Protein AF-A0A0F8YVW0-F1 (afdb_monomer_lite)

Foldseek 3Di:
DDDDDDDDDDPPPPPPPVPVPQAQADLPPDSPVRPPQDCAAQQQGLRVLSVQLNVVVVDPPADLVRSLVSSLVVQLVSLVRHPHSVVSNVSSVVVSVVSVD

Secondary structure (DSSP, 8-state):
------------------------SS-SS-HHHHTTS-SEEBTEE-HHHHHHHHHHTT-TTS-HHHHHHHHHHHHHHHHTTSSSHHHHHHHHHHHHHHHT-

Structure (mmCIF, N/CA/C/O backbone):
data_AF-A0A0F8YVW0-F1
#
_entry.id   AF-A0A0F8YVW0-F1
#
loop_
_atom_site.group_PDB
_atom_site.id
_atom_site.type_symbol
_atom_site.label_atom_id
_atom_site.label_alt_id
_atom_site.label_comp_id
_atom_site.label_asym_id
_atom_site.label_entity_id
_atom_site.label_seq_id
_atom_site.pdbx_PDB_ins_code
_atom_site.Cartn_x
_atom_site.Cartn_y
_atom_site.Cartn_z
_atom_site.occupancy
_atom_site.B_iso_or_equiv
_atom_site.auth_seq_id
_atom_site.auth_comp_id
_atom_site.auth_asym_id
_atom_site.auth_atom_id
_atom_site.pdbx_PDB_model_num
ATOM 1 N N . MET A 1 1 ? 55.288 19.442 33.539 1.00 36.56 1 MET A N 1
ATOM 2 C CA . MET A 1 1 ? 54.375 19.546 32.379 1.00 36.56 1 MET A CA 1
ATOM 3 C C . MET A 1 1 ? 53.060 18.882 32.773 1.00 36.56 1 MET A C 1
ATOM 5 O O . MET A 1 1 ? 53.077 17.702 33.085 1.00 36.56 1 MET A O 1
ATOM 9 N N . LYS A 1 2 ? 51.967 19.647 32.907 1.00 37.81 2 LYS A N 1
ATOM 10 C CA . LYS A 1 2 ? 50.643 19.143 33.322 1.00 37.81 2 LYS A CA 1
ATOM 11 C C . LYS A 1 2 ? 49.854 18.784 32.062 1.00 37.81 2 LYS A C 1
ATOM 13 O O . LYS A 1 2 ? 49.555 19.674 31.274 1.00 37.81 2 LYS A O 1
ATOM 18 N N . ILE A 1 3 ? 49.580 17.499 31.852 1.00 52.00 3 ILE A N 1
ATOM 19 C CA . ILE A 1 3 ? 48.809 17.005 30.705 1.00 52.00 3 ILE A CA 1
ATOM 20 C C . ILE A 1 3 ? 47.326 17.130 31.065 1.00 52.00 3 ILE A C 1
ATOM 22 O O . ILE A 1 3 ? 46.850 16.471 31.987 1.00 52.00 3 ILE A O 1
ATOM 26 N N . LEU A 1 4 ? 46.625 18.034 30.379 1.00 50.47 4 LEU A N 1
ATOM 27 C CA . LEU A 1 4 ? 45.187 18.246 30.515 1.00 50.47 4 LEU A CA 1
ATOM 28 C C . LEU A 1 4 ? 44.464 17.176 29.683 1.00 50.47 4 LEU A C 1
ATOM 30 O O . LEU A 1 4 ? 44.589 17.150 28.460 1.00 50.47 4 LEU A O 1
ATOM 34 N N . LEU A 1 5 ? 43.741 16.277 30.345 1.00 48.94 5 LEU A N 1
ATOM 35 C CA . LEU A 1 5 ? 42.998 15.193 29.706 1.00 48.94 5 LEU A CA 1
ATOM 36 C C . LEU A 1 5 ? 41.566 15.683 29.450 1.00 48.94 5 LEU A C 1
ATOM 38 O O . LEU A 1 5 ? 40.750 15.757 30.365 1.00 48.94 5 LEU A O 1
ATOM 42 N N . VAL A 1 6 ? 41.286 16.102 28.214 1.00 55.53 6 VAL A N 1
ATOM 43 C CA . VAL A 1 6 ? 39.954 16.549 27.782 1.00 55.53 6 VAL A CA 1
ATOM 44 C C . VAL A 1 6 ? 39.131 15.317 27.403 1.00 55.53 6 VAL A C 1
ATOM 46 O O . VAL A 1 6 ? 39.343 14.715 26.352 1.00 55.53 6 VAL A O 1
ATOM 49 N N . LEU A 1 7 ? 38.197 14.930 28.273 1.00 56.06 7 LEU A N 1
ATOM 50 C CA . LEU A 1 7 ? 37.175 13.924 27.985 1.00 56.06 7 LEU A CA 1
ATOM 51 C C . LEU A 1 7 ? 36.106 14.539 27.068 1.00 56.06 7 LEU A C 1
ATOM 53 O O . LEU A 1 7 ? 35.203 15.239 27.520 1.00 56.06 7 LEU A O 1
ATOM 57 N N . MET A 1 8 ? 36.223 14.281 25.765 1.00 55.47 8 MET A N 1
ATOM 58 C CA . MET A 1 8 ? 35.141 14.478 24.798 1.00 55.47 8 MET A CA 1
ATOM 59 C C . MET A 1 8 ? 34.016 13.482 25.106 1.00 55.47 8 MET A C 1
ATOM 61 O O . MET A 1 8 ? 34.115 12.297 24.792 1.00 55.47 8 MET A O 1
ATOM 65 N N . ILE A 1 9 ? 32.947 13.962 25.737 1.00 60.53 9 ILE A N 1
ATOM 66 C CA . ILE A 1 9 ? 31.705 13.210 25.918 1.00 60.53 9 ILE A CA 1
ATOM 67 C C . ILE A 1 9 ? 30.973 13.231 24.570 1.00 60.53 9 ILE A C 1
ATOM 69 O O . ILE A 1 9 ? 30.319 14.216 24.231 1.00 60.53 9 ILE A O 1
ATOM 73 N N . LEU A 1 10 ? 31.112 12.168 23.773 1.00 57.03 10 LEU A N 1
ATOM 74 C CA . LEU A 1 10 ? 30.254 11.961 22.605 1.00 57.03 10 LEU A CA 1
ATOM 75 C C . LEU A 1 10 ? 28.845 11.572 23.090 1.00 57.03 10 LEU A C 1
ATOM 77 O O . LEU A 1 10 ? 28.727 10.597 23.837 1.00 57.03 10 LEU A O 1
ATOM 81 N N . PRO A 1 11 ? 27.771 12.267 22.668 1.00 55.50 11 PRO A N 1
ATOM 82 C CA . PRO A 1 11 ? 26.419 11.800 22.925 1.00 55.50 11 PRO A CA 1
ATOM 83 C C . PRO A 1 11 ? 26.188 10.507 22.141 1.00 55.50 11 PRO A C 1
ATOM 85 O O . PRO A 1 11 ? 26.274 10.467 20.912 1.00 55.50 11 PRO A O 1
ATOM 88 N N . LEU A 1 12 ? 25.911 9.436 22.879 1.00 58.03 12 LEU A N 1
ATOM 89 C CA . LEU A 1 12 ? 25.522 8.143 22.343 1.00 58.03 12 LEU A CA 1
ATOM 90 C C . LEU A 1 12 ? 24.122 8.287 21.728 1.00 58.03 12 LEU A C 1
ATOM 92 O O . LEU A 1 12 ? 23.113 8.205 22.423 1.00 58.03 12 LEU A O 1
ATOM 96 N N . VAL A 1 13 ? 24.054 8.559 20.424 1.00 60.53 13 VAL A N 1
ATOM 97 C CA . VAL A 1 13 ? 22.798 8.520 19.670 1.00 60.53 13 VAL A CA 1
ATOM 98 C C . VAL A 1 13 ? 22.409 7.051 19.511 1.00 60.53 13 VAL A C 1
ATOM 100 O O . VAL A 1 13 ? 22.832 6.375 18.575 1.00 60.53 13 VAL A O 1
ATOM 103 N N . THR A 1 14 ? 21.621 6.532 20.449 1.00 51.62 14 THR A N 1
ATOM 104 C CA . THR A 1 14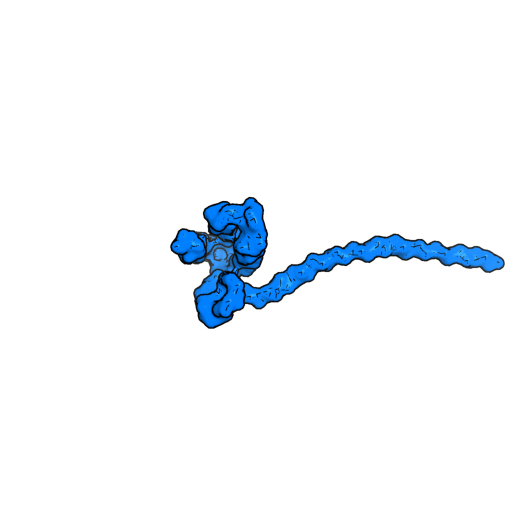 ? 20.933 5.248 20.294 1.00 51.62 14 THR A CA 1
ATOM 105 C C . THR A 1 14 ? 19.855 5.407 19.230 1.00 51.62 14 THR A C 1
ATOM 107 O O . THR A 1 14 ? 18.734 5.821 19.513 1.00 51.62 14 THR A O 1
ATOM 110 N N . THR A 1 15 ? 20.198 5.095 17.982 1.00 54.62 15 THR A N 1
ATOM 111 C CA . THR A 1 15 ? 19.199 4.760 16.969 1.00 54.62 15 THR A CA 1
ATOM 112 C C . THR A 1 15 ? 18.742 3.335 17.257 1.00 54.62 15 THR A C 1
ATOM 114 O O . THR A 1 15 ? 19.341 2.367 16.799 1.00 54.62 15 THR A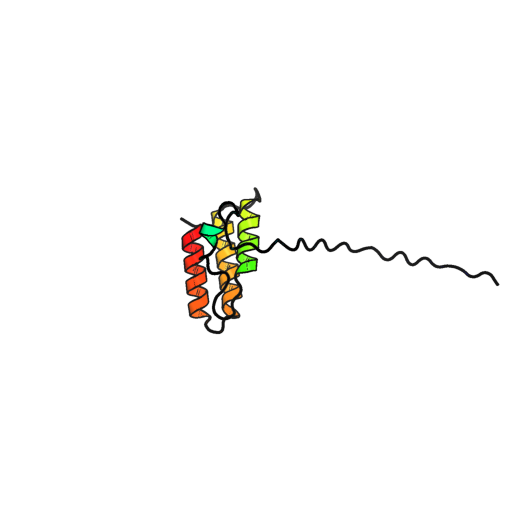 O 1
ATOM 117 N N . SER A 1 16 ? 17.690 3.180 18.059 1.00 51.84 16 SER A N 1
ATOM 118 C CA . SER A 1 16 ? 16.910 1.943 18.078 1.00 51.84 16 SER A CA 1
ATOM 119 C C . SER A 1 16 ? 16.164 1.847 16.748 1.00 51.84 16 SER A C 1
ATOM 121 O O . SER A 1 16 ? 14.976 2.135 16.640 1.00 51.84 16 SER A O 1
ATOM 123 N N . ALA A 1 17 ? 16.896 1.475 15.697 1.00 46.50 17 ALA A N 1
ATOM 124 C CA . ALA A 1 17 ? 16.298 0.789 14.573 1.00 46.50 17 ALA A CA 1
ATOM 125 C C . ALA A 1 17 ? 15.829 -0.556 15.129 1.00 46.50 17 ALA A C 1
ATOM 127 O O . ALA A 1 17 ? 16.595 -1.518 15.159 1.00 46.50 17 ALA A O 1
ATOM 128 N N . ASP A 1 18 ? 14.594 -0.597 15.633 1.00 46.69 18 ASP A N 1
ATOM 129 C CA . ASP A 1 18 ? 13.854 -1.846 15.722 1.00 46.69 18 ASP A CA 1
ATOM 130 C C . ASP A 1 18 ? 13.889 -2.420 14.308 1.00 46.69 18 ASP A C 1
ATOM 132 O O . ASP A 1 18 ? 13.184 -1.971 13.400 1.00 46.69 18 ASP A O 1
ATOM 136 N N . ALA A 1 19 ? 14.811 -3.352 14.083 1.00 49.00 19 ALA A N 1
ATOM 137 C CA . ALA A 1 19 ? 14.808 -4.187 12.909 1.00 49.00 19 ALA A CA 1
ATOM 138 C C . ALA A 1 19 ? 13.544 -5.024 13.053 1.00 49.00 19 ALA A C 1
ATOM 140 O O . ALA A 1 19 ? 13.591 -6.100 13.640 1.00 49.00 19 ALA A O 1
ATOM 141 N N . SER A 1 20 ? 12.407 -4.468 12.618 1.00 54.28 20 SER A N 1
ATOM 142 C CA . SER A 1 20 ? 11.120 -5.148 12.608 1.00 54.28 20 SER A CA 1
ATOM 143 C C . SER A 1 20 ? 11.375 -6.509 11.992 1.00 54.28 20 SER A C 1
ATOM 145 O O . SER A 1 20 ? 11.670 -6.595 10.797 1.00 54.28 20 SER A O 1
ATOM 147 N N . GLU A 1 21 ? 11.354 -7.544 12.831 1.00 56.19 21 GLU A N 1
ATOM 148 C CA . GLU A 1 21 ? 11.660 -8.907 12.437 1.00 56.19 21 GLU A CA 1
ATOM 149 C C . GLU A 1 21 ? 10.824 -9.213 11.198 1.00 56.19 21 GLU A C 1
ATOM 151 O O . GLU A 1 21 ? 9.595 -9.069 11.205 1.00 56.19 21 GLU A O 1
ATOM 156 N N . TRP A 1 22 ? 11.499 -9.488 10.080 1.00 54.41 22 TRP A N 1
ATOM 157 C CA . TR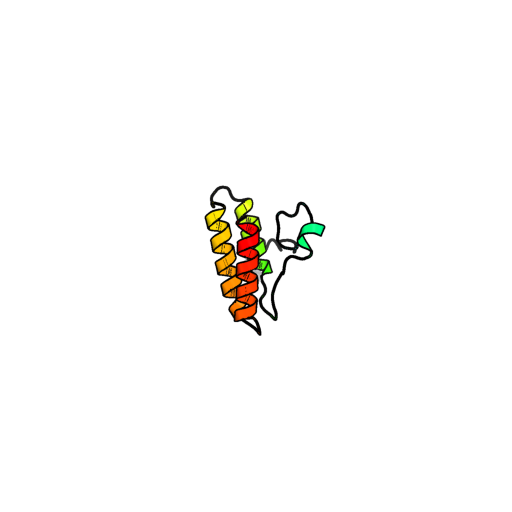P A 1 22 ? 10.804 -9.619 8.811 1.00 54.41 22 TRP A CA 1
ATOM 158 C C . TRP A 1 22 ? 9.846 -10.805 8.900 1.00 54.41 22 TRP A C 1
ATOM 160 O O . TRP A 1 22 ? 10.268 -11.950 9.063 1.00 54.41 22 TRP A O 1
ATOM 170 N N . ARG A 1 23 ? 8.551 -10.527 8.748 1.00 64.00 23 ARG A N 1
ATOM 171 C CA . ARG A 1 23 ? 7.495 -11.531 8.648 1.00 64.00 23 ARG A CA 1
ATOM 172 C C . ARG A 1 23 ? 6.684 -11.299 7.373 1.00 64.00 23 ARG A C 1
ATOM 174 O O . ARG A 1 23 ? 6.555 -10.152 6.940 1.00 64.00 23 ARG A O 1
ATOM 181 N N . PRO A 1 24 ? 6.133 -12.354 6.751 1.00 65.94 24 PRO A N 1
ATOM 182 C CA . PRO A 1 24 ? 5.181 -12.179 5.663 1.00 65.94 24 PRO A CA 1
ATOM 183 C C . PRO A 1 24 ? 3.998 -11.327 6.146 1.00 65.94 24 PRO A C 1
ATOM 185 O O . PRO A 1 24 ? 3.499 -11.582 7.242 1.00 65.94 24 PRO A O 1
ATOM 188 N N . CYS A 1 25 ? 3.583 -10.339 5.342 1.00 69.50 25 CYS A N 1
ATOM 189 C CA . CYS A 1 25 ? 2.459 -9.433 5.642 1.00 69.50 25 CYS A CA 1
ATOM 190 C C . CYS A 1 25 ? 1.279 -10.144 6.333 1.00 69.50 25 CYS A C 1
ATOM 192 O O . CYS A 1 25 ? 0.859 -11.199 5.860 1.00 69.50 25 CYS A O 1
ATOM 194 N N . GLY A 1 26 ? 0.709 -9.545 7.383 1.00 63.94 26 GLY A N 1
ATOM 195 C CA . GLY A 1 26 ? -0.452 -10.057 8.113 1.00 63.94 26 GLY A CA 1
ATOM 196 C C . GLY A 1 26 ? -0.211 -10.120 9.624 1.00 63.94 26 GLY A C 1
ATOM 197 O O . GLY A 1 26 ? 0.924 -10.061 10.090 1.00 63.94 26 GLY A O 1
ATOM 198 N N . SER A 1 27 ? -1.280 -10.313 10.407 1.00 58.78 27 SER A N 1
ATOM 199 C CA . SER A 1 27 ? -1.326 -10.168 11.881 1.00 58.78 27 SER A CA 1
ATOM 200 C C . SER A 1 27 ? -0.361 -11.051 12.697 1.00 58.78 27 SER A C 1
ATOM 202 O O . SER A 1 27 ? -0.343 -10.979 13.923 1.00 58.78 27 SER A O 1
ATOM 204 N N . GLY A 1 28 ? 0.468 -11.871 12.052 1.00 56.47 28 GLY A N 1
ATOM 205 C CA . GLY A 1 28 ? 1.457 -12.734 12.694 1.00 56.47 28 GLY A CA 1
ATOM 206 C C . GLY A 1 28 ? 0.883 -13.979 13.368 1.00 56.47 28 GLY A C 1
ATOM 207 O O . GLY A 1 28 ? 1.670 -14.818 13.792 1.00 56.47 28 GLY A O 1
ATOM 208 N N . SER A 1 29 ? -0.444 -14.141 13.434 1.00 56.09 29 SER A N 1
ATOM 209 C CA . SER A 1 29 ? -1.072 -15.309 14.066 1.00 56.09 29 SER A CA 1
ATOM 210 C C . SER A 1 29 ? -0.903 -16.597 13.254 1.00 56.09 29 SER A C 1
ATOM 212 O O . SER A 1 29 ? -0.807 -17.661 13.851 1.00 56.09 29 SER A O 1
ATOM 214 N N . ASP A 1 30 ? -0.790 -16.510 11.919 1.00 60.41 30 ASP A N 1
ATOM 215 C CA . ASP A 1 30 ? -0.703 -17.681 11.035 1.00 60.41 30 ASP A CA 1
ATOM 216 C C . ASP A 1 30 ? 0.318 -17.516 9.894 1.00 60.41 30 ASP A C 1
ATOM 218 O O . ASP A 1 30 ? -0.009 -17.155 8.761 1.00 60.41 30 ASP A O 1
ATOM 222 N N . TYR A 1 31 ? 1.578 -17.884 10.150 1.00 56.44 31 TYR A N 1
ATOM 223 C CA . TYR A 1 31 ? 2.655 -17.869 9.142 1.00 56.44 31 TYR A CA 1
ATOM 224 C C . TYR A 1 31 ? 2.291 -18.622 7.844 1.00 56.44 31 TYR A C 1
ATOM 226 O O . TYR A 1 31 ? 2.634 -18.191 6.740 1.00 56.44 31 TYR A O 1
ATOM 234 N N . ARG A 1 32 ? 1.560 -19.744 7.950 1.00 61.12 32 ARG A N 1
ATOM 235 C CA . ARG A 1 32 ? 1.130 -20.539 6.783 1.00 61.12 32 ARG A CA 1
ATOM 236 C C . ARG A 1 32 ? 0.112 -19.807 5.911 1.00 61.12 32 ARG A C 1
ATOM 238 O O . ARG A 1 32 ? 0.178 -19.951 4.692 1.00 61.12 32 ARG A O 1
ATOM 245 N N . ALA A 1 33 ? -0.786 -19.025 6.511 1.00 63.12 33 ALA A N 1
ATOM 246 C CA . ALA A 1 33 ? -1.779 -18.247 5.775 1.00 63.12 33 ALA A CA 1
ATOM 247 C C . ALA A 1 33 ? -1.118 -17.119 4.966 1.00 63.12 33 ALA A C 1
ATOM 249 O O . ALA A 1 33 ? -1.573 -16.780 3.875 1.00 63.12 33 ALA A O 1
ATOM 250 N N . HIS A 1 34 ? 0.005 -16.588 5.457 1.00 70.00 34 HIS A N 1
ATOM 251 C CA . HIS A 1 34 ? 0.667 -15.426 4.866 1.00 70.00 34 HIS A CA 1
ATOM 252 C C . HIS A 1 34 ? 1.761 -15.767 3.840 1.00 70.00 34 HIS A C 1
ATOM 254 O O . HIS A 1 34 ? 2.231 -14.887 3.120 1.00 70.00 34 HIS A O 1
ATOM 260 N N . ARG A 1 35 ? 2.135 -17.050 3.698 1.00 67.12 35 ARG A N 1
ATOM 261 C CA . ARG A 1 35 ? 3.182 -17.519 2.764 1.00 67.12 35 ARG A CA 1
ATOM 262 C C . ARG A 1 35 ? 2.937 -17.124 1.304 1.00 67.12 35 ARG A C 1
ATOM 264 O O . ARG A 1 35 ? 3.889 -16.965 0.544 1.00 67.12 35 ARG A O 1
ATOM 271 N N . PHE A 1 36 ? 1.674 -16.997 0.906 1.00 75.56 36 PHE A N 1
ATOM 272 C CA . PHE A 1 36 ? 1.287 -16.682 -0.471 1.00 75.56 36 PHE A CA 1
ATOM 273 C C . PHE A 1 36 ? 0.991 -15.199 -0.697 1.00 75.56 36 PHE A C 1
ATOM 275 O O . PHE A 1 36 ? 0.644 -14.816 -1.814 1.00 75.56 36 PHE A O 1
ATOM 282 N N . ILE A 1 37 ? 1.133 -14.359 0.332 1.00 80.19 37 ILE A N 1
ATOM 283 C CA . ILE A 1 37 ? 0.915 -12.923 0.191 1.00 80.19 37 ILE A CA 1
ATOM 284 C C . ILE A 1 37 ? 2.115 -12.324 -0.549 1.00 80.19 37 ILE A C 1
ATOM 286 O O . ILE A 1 37 ? 3.251 -12.459 -0.076 1.00 80.19 37 ILE A O 1
ATOM 290 N N . PRO A 1 38 ? 1.902 -11.661 -1.700 1.00 84.31 38 PRO A N 1
ATOM 291 C CA . PRO A 1 38 ? 2.988 -11.047 -2.448 1.00 84.31 38 PRO A CA 1
ATOM 292 C C . PRO A 1 38 ? 3.720 -10.004 -1.598 1.00 84.31 38 PRO A C 1
ATOM 294 O O . PRO A 1 38 ? 3.147 -8.997 -1.208 1.00 84.31 38 PRO A O 1
ATOM 297 N N . GLN A 1 39 ? 5.010 -10.220 -1.350 1.00 86.81 39 GLN A N 1
ATOM 298 C CA . GLN A 1 39 ? 5.867 -9.269 -0.622 1.00 86.81 39 GLN A CA 1
ATOM 299 C C . GLN A 1 39 ? 6.482 -8.207 -1.553 1.00 86.81 39 GLN A C 1
ATOM 301 O O . GLN A 1 39 ? 7.256 -7.355 -1.130 1.00 86.81 39 GLN A O 1
ATOM 306 N N . GLY A 1 40 ? 6.174 -8.284 -2.847 1.00 90.38 40 GLY A N 1
ATOM 307 C CA . GLY A 1 40 ? 6.725 -7.437 -3.893 1.00 90.38 40 GLY A CA 1
ATOM 308 C C . GLY A 1 40 ? 6.351 -7.948 -5.283 1.00 90.38 40 GLY A C 1
ATOM 309 O O . GLY A 1 40 ? 5.792 -9.039 -5.438 1.00 90.38 40 GLY A O 1
ATOM 310 N N . TRP A 1 41 ? 6.676 -7.175 -6.322 1.00 92.50 41 TRP A N 1
ATOM 311 C CA . TRP A 1 41 ? 6.442 -7.580 -7.711 1.00 92.50 41 TRP A CA 1
ATOM 312 C C . TRP A 1 41 ? 7.486 -7.018 -8.679 1.00 92.50 41 TRP A C 1
ATOM 314 O O . TRP A 1 41 ? 7.543 -5.815 -8.950 1.00 92.50 41 TRP A O 1
ATOM 324 N N . LYS A 1 42 ? 8.295 -7.913 -9.269 1.00 93.31 42 LYS A N 1
ATOM 325 C CA . LYS A 1 42 ? 9.277 -7.602 -10.332 1.00 93.31 42 LYS A CA 1
ATOM 326 C C . LYS A 1 42 ? 10.205 -6.413 -10.007 1.00 93.31 42 LYS A C 1
ATOM 328 O O . LYS A 1 42 ? 10.582 -5.670 -10.910 1.00 93.31 42 LYS A O 1
ATOM 333 N N . GLY A 1 43 ? 10.590 -6.254 -8.742 1.00 91.94 43 GLY A N 1
ATOM 334 C CA . GLY A 1 43 ? 11.478 -5.184 -8.267 1.00 91.94 43 GLY A CA 1
ATOM 335 C C . GLY A 1 43 ? 10.810 -4.179 -7.331 1.00 91.94 43 GLY A C 1
ATOM 336 O O . GLY A 1 43 ? 11.516 -3.547 -6.562 1.00 91.94 43 GLY A O 1
ATOM 337 N N . ALA A 1 44 ? 9.476 -4.082 -7.331 1.00 95.44 44 ALA A N 1
ATOM 338 C CA . ALA A 1 44 ? 8.776 -3.382 -6.256 1.00 95.44 44 ALA A CA 1
ATOM 339 C C . ALA A 1 44 ? 8.864 -4.191 -4.959 1.00 95.44 44 ALA A C 1
ATOM 341 O O . ALA A 1 44 ? 8.687 -5.413 -4.999 1.00 95.44 44 ALA A O 1
ATOM 342 N N . ASP A 1 45 ? 9.090 -3.501 -3.845 1.00 94.12 45 ASP A N 1
ATOM 343 C CA . ASP A 1 45 ? 9.161 -4.064 -2.499 1.00 94.12 45 ASP A CA 1
ATOM 344 C C . ASP A 1 45 ? 7.974 -3.560 -1.674 1.00 94.12 45 ASP A C 1
ATOM 346 O O . ASP A 1 45 ? 7.831 -2.362 -1.464 1.00 94.12 45 ASP A O 1
ATOM 350 N N . PHE A 1 46 ? 7.095 -4.462 -1.238 1.00 93.00 46 PHE A N 1
ATOM 351 C CA . PHE A 1 46 ? 5.898 -4.111 -0.466 1.00 93.00 46 PHE A CA 1
ATOM 352 C C . PHE A 1 46 ? 6.056 -4.381 1.033 1.00 93.00 46 PHE A C 1
ATOM 354 O O . PHE A 1 46 ? 5.127 -4.138 1.799 1.00 93.00 46 PHE A O 1
ATOM 361 N N . ARG A 1 47 ? 7.223 -4.866 1.473 1.00 89.94 47 ARG A N 1
ATOM 362 C CA . ARG A 1 47 ? 7.444 -5.288 2.862 1.00 89.94 47 ARG A CA 1
ATOM 363 C C . ARG A 1 47 ? 7.315 -4.135 3.853 1.00 89.94 47 ARG A C 1
ATOM 365 O O . ARG A 1 47 ? 6.715 -4.326 4.904 1.00 89.94 47 ARG A O 1
ATOM 372 N N . SER A 1 48 ? 7.832 -2.952 3.517 1.00 89.31 48 SER A N 1
ATOM 373 C CA . SER A 1 48 ? 7.712 -1.764 4.375 1.00 89.31 48 SER A CA 1
ATOM 374 C C . SER A 1 48 ? 6.258 -1.323 4.539 1.00 89.31 48 SER A C 1
ATOM 376 O O . SER A 1 48 ? 5.820 -1.110 5.663 1.00 89.31 48 SER A O 1
ATOM 378 N N . ALA A 1 49 ? 5.493 -1.288 3.442 1.00 92.06 49 ALA A N 1
ATOM 379 C CA . ALA A 1 49 ? 4.065 -0.971 3.467 1.00 92.06 49 ALA A CA 1
ATOM 380 C C . ALA A 1 49 ? 3.283 -1.951 4.359 1.00 92.06 49 ALA A C 1
ATOM 382 O O . ALA A 1 49 ? 2.418 -1.548 5.128 1.00 92.06 49 ALA A O 1
ATOM 383 N N . CYS A 1 50 ? 3.610 -3.244 4.292 1.00 89.00 50 CYS A N 1
ATOM 384 C CA . CYS A 1 50 ? 2.997 -4.240 5.166 1.00 89.00 50 CYS A CA 1
ATOM 385 C C . CYS A 1 50 ? 3.381 -4.076 6.640 1.00 89.00 50 CYS A C 1
ATOM 387 O O . CYS A 1 50 ? 2.529 -4.247 7.505 1.00 89.00 50 CYS A O 1
ATOM 389 N N . ALA A 1 51 ? 4.644 -3.762 6.936 1.00 86.38 51 ALA A N 1
ATOM 390 C CA . ALA A 1 51 ? 5.095 -3.553 8.309 1.00 86.38 51 ALA A CA 1
ATOM 391 C C . ALA A 1 51 ? 4.395 -2.347 8.957 1.00 86.38 51 ALA A C 1
ATOM 393 O O . ALA A 1 51 ? 3.974 -2.438 10.111 1.00 86.38 51 ALA A O 1
ATOM 394 N N . GLU A 1 52 ? 4.218 -1.255 8.205 1.00 88.69 52 GLU A N 1
ATOM 395 C CA . GLU A 1 52 ? 3.495 -0.076 8.689 1.00 88.69 52 GLU A CA 1
ATOM 396 C C . GLU A 1 52 ? 1.991 -0.357 8.838 1.00 88.69 52 GLU A C 1
ATOM 398 O O . GLU A 1 52 ? 1.397 -0.024 9.861 1.00 88.69 52 GLU A O 1
ATOM 403 N N . HIS A 1 53 ? 1.377 -1.082 7.895 1.00 89.56 53 HIS A N 1
ATOM 404 C CA . HIS A 1 53 ? -0.028 -1.502 8.003 1.00 89.56 53 HIS A CA 1
ATOM 405 C C . HIS A 1 53 ? -0.287 -2.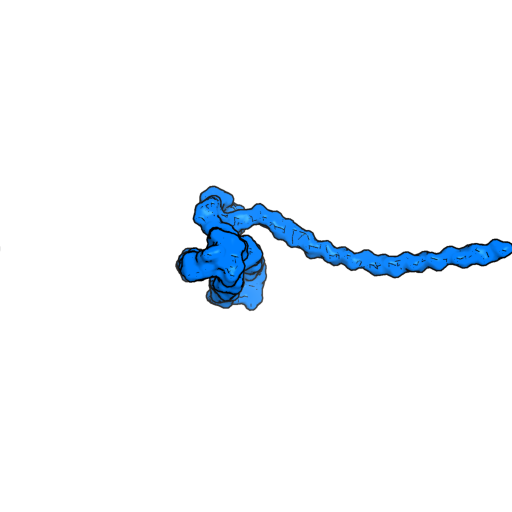368 9.249 1.00 89.56 53 HIS A C 1
ATOM 407 O O . HIS A 1 53 ? -1.218 -2.112 10.015 1.00 89.56 53 HIS A O 1
ATOM 413 N N . ASP A 1 54 ? 0.594 -3.334 9.518 1.00 85.56 54 ASP A N 1
ATOM 414 C CA . ASP A 1 54 ? 0.558 -4.165 10.727 1.00 85.56 54 ASP A CA 1
ATOM 415 C C . ASP A 1 54 ? 0.784 -3.352 12.017 1.00 85.56 54 ASP A C 1
ATOM 417 O O . ASP A 1 54 ? 0.330 -3.736 13.102 1.00 85.56 54 ASP A O 1
ATOM 421 N N . LYS A 1 55 ? 1.550 -2.259 11.941 1.00 85.56 55 LYS A N 1
ATOM 422 C CA . LYS A 1 55 ? 1.762 -1.334 13.058 1.00 85.56 55 LYS A CA 1
ATOM 423 C C . LYS A 1 55 ? 0.495 -0.529 13.337 1.00 85.56 55 LYS A C 1
ATOM 425 O O . LYS A 1 55 ? 0.070 -0.507 14.488 1.00 85.56 55 LYS A O 1
ATOM 430 N N . HIS A 1 56 ? -0.176 -0.004 12.314 1.00 85.44 56 HIS A N 1
ATOM 431 C CA . HIS A 1 56 ? -1.432 0.728 12.494 1.00 85.44 56 HIS A CA 1
ATOM 432 C C . HIS A 1 56 ? -2.549 -0.114 13.112 1.00 85.44 56 HIS A C 1
ATOM 434 O O . HIS A 1 56 ? -3.301 0.404 13.928 1.00 85.44 56 HIS A O 1
ATOM 440 N N . TYR A 1 57 ? -2.627 -1.421 12.835 1.00 75.69 57 TYR A N 1
ATOM 441 C CA . TYR A 1 57 ? -3.588 -2.285 13.541 1.00 75.69 57 TYR A CA 1
ATOM 442 C C . TYR A 1 57 ? -3.331 -2.416 15.049 1.00 75.69 57 TYR A C 1
ATOM 444 O O . TYR A 1 57 ? -4.228 -2.827 15.785 1.00 75.69 57 TYR A O 1
ATOM 452 N N . ARG A 1 58 ? -2.126 -2.085 15.521 1.00 79.69 58 ARG A N 1
ATOM 453 C CA . ARG A 1 58 ? -1.769 -2.086 16.947 1.00 79.69 58 ARG A CA 1
ATOM 454 C C . ARG A 1 58 ? -1.945 -0.712 17.600 1.00 79.69 58 ARG A C 1
ATOM 456 O O . ARG A 1 58 ? -2.012 -0.635 18.824 1.00 79.69 58 ARG A O 1
ATOM 463 N N . GLU A 1 59 ? -2.028 0.358 16.814 1.00 80.94 59 GLU A N 1
ATOM 464 C CA . GLU A 1 59 ? -2.176 1.733 17.292 1.00 80.94 59 GLU A CA 1
ATOM 465 C C . GLU A 1 59 ? -3.663 2.104 17.430 1.00 80.94 59 GLU A C 1
ATOM 467 O O . GLU A 1 59 ? -4.465 1.870 16.534 1.00 80.94 59 GLU A O 1
ATOM 472 N N . GLN A 1 60 ? -4.060 2.730 18.544 1.00 73.38 60 GLN A N 1
ATOM 473 C CA . GLN A 1 60 ? -5.471 3.081 18.794 1.00 73.38 60 GLN A CA 1
ATOM 474 C C . GLN A 1 60 ? -5.955 4.344 18.053 1.00 73.38 60 GLN A C 1
ATOM 476 O O . GLN A 1 60 ? -7.136 4.678 18.120 1.00 73.38 60 GLN A O 1
ATOM 481 N N . ASN A 1 61 ? -5.065 5.045 17.343 1.00 86.00 61 ASN A N 1
ATOM 482 C CA . ASN A 1 61 ? -5.338 6.379 16.794 1.00 86.00 61 ASN A CA 1
ATOM 483 C C . ASN A 1 61 ? -5.642 6.395 15.288 1.00 86.00 61 ASN A C 1
ATOM 485 O O . ASN A 1 61 ? -5.938 7.459 14.747 1.00 86.00 61 ASN A O 1
ATOM 489 N N . VAL A 1 62 ? -5.571 5.249 14.606 1.00 86.94 62 VAL A N 1
ATOM 490 C CA . VAL A 1 62 ? -5.809 5.153 13.160 1.00 86.94 62 VAL A CA 1
ATOM 491 C C . VAL A 1 62 ? -6.991 4.229 12.911 1.00 86.94 62 VAL A C 1
ATOM 493 O O . VAL A 1 62 ? -7.044 3.098 13.392 1.00 86.94 62 VAL A O 1
ATOM 496 N N . THR A 1 63 ? -7.978 4.706 12.153 1.00 90.50 63 THR A N 1
ATOM 497 C CA . THR A 1 63 ? -9.103 3.848 11.767 1.00 90.50 63 THR A CA 1
ATOM 498 C C . THR A 1 63 ? -8.636 2.791 10.768 1.00 90.50 63 THR A C 1
ATOM 500 O O . THR A 1 63 ? -7.794 3.066 9.914 1.00 90.50 63 THR A O 1
ATOM 503 N N . LYS A 1 64 ? -9.243 1.598 10.788 1.00 89.75 64 LYS A N 1
ATOM 504 C CA . LYS A 1 64 ? -8.956 0.544 9.796 1.00 89.75 64 LYS A CA 1
ATOM 505 C C . LYS A 1 64 ? -9.021 1.062 8.354 1.00 89.75 64 LYS A C 1
ATOM 507 O O . LYS A 1 64 ? -8.160 0.744 7.545 1.00 89.75 64 LYS A O 1
ATOM 512 N N . ALA A 1 65 ? -10.032 1.872 8.035 1.00 91.69 65 ALA A N 1
ATOM 513 C CA . ALA A 1 65 ? -10.208 2.419 6.693 1.00 91.69 65 ALA A CA 1
ATOM 514 C C . ALA A 1 65 ? -9.054 3.346 6.278 1.00 91.69 65 ALA A C 1
ATOM 516 O O . ALA A 1 65 ? -8.636 3.313 5.120 1.00 91.69 65 ALA A O 1
ATOM 517 N N . GLN A 1 66 ? -8.539 4.145 7.217 1.00 93.38 66 GLN A N 1
ATOM 518 C CA . GLN A 1 66 ? -7.382 5.004 6.992 1.00 93.38 66 GLN A CA 1
ATOM 519 C C . GLN A 1 66 ? -6.108 4.174 6.794 1.00 93.38 66 GLN A C 1
ATOM 521 O O . GLN A 1 66 ? -5.439 4.349 5.779 1.00 93.38 66 GLN A O 1
ATOM 526 N N . ALA A 1 67 ? -5.843 3.207 7.678 1.00 92.06 67 ALA A N 1
ATOM 527 C CA . ALA A 1 67 ? -4.688 2.316 7.565 1.00 92.06 67 ALA A CA 1
ATOM 528 C C . ALA A 1 67 ? -4.688 1.537 6.236 1.00 92.06 67 ALA A C 1
ATOM 530 O O . ALA A 1 67 ? -3.671 1.462 5.550 1.00 92.06 67 ALA A O 1
ATOM 531 N N . ASP A 1 68 ? -5.841 0.998 5.822 1.00 93.00 68 ASP A N 1
ATOM 532 C CA . ASP A 1 68 ? -5.973 0.284 4.547 1.00 93.00 68 ASP A CA 1
ATOM 533 C C . ASP A 1 68 ? -5.706 1.219 3.344 1.00 93.00 68 ASP A C 1
ATOM 535 O O . ASP A 1 68 ? -5.193 0.780 2.311 1.00 93.00 68 ASP A O 1
ATOM 539 N N . HIS A 1 69 ? -6.059 2.506 3.445 1.00 95.56 69 HIS A N 1
ATOM 540 C CA . HIS A 1 69 ? -5.812 3.491 2.391 1.00 95.56 69 HIS A CA 1
ATOM 541 C C . HIS A 1 69 ? -4.329 3.878 2.293 1.00 95.56 69 HIS A C 1
ATOM 543 O O . HIS A 1 69 ? -3.778 3.876 1.190 1.00 95.56 69 HIS A O 1
ATOM 549 N N . GLU A 1 70 ? -3.683 4.162 3.424 1.00 95.31 70 GLU A N 1
ATOM 550 C CA . GLU A 1 70 ? -2.243 4.448 3.513 1.00 95.31 70 GLU A CA 1
ATOM 551 C C . GLU A 1 70 ? -1.424 3.257 2.986 1.00 95.31 70 GLU A C 1
ATOM 553 O O . GLU A 1 70 ? -0.575 3.420 2.108 1.00 95.31 70 GLU A O 1
ATOM 558 N N . PHE A 1 71 ? -1.807 2.031 3.359 1.00 94.25 71 PHE A N 1
ATOM 559 C CA . PHE A 1 71 ? -1.226 0.795 2.831 1.00 94.25 71 PHE A CA 1
ATOM 560 C C . PHE A 1 71 ? -1.255 0.717 1.295 1.00 94.25 71 PHE A C 1
ATOM 562 O O . PHE A 1 71 ? -0.262 0.354 0.653 1.00 94.25 71 PHE A O 1
ATOM 569 N N . LEU A 1 72 ? -2.382 1.079 0.668 1.00 96.75 72 LEU A N 1
ATOM 570 C CA . LEU A 1 72 ? -2.470 1.128 -0.791 1.00 96.75 72 LEU A CA 1
ATOM 571 C C . LEU A 1 72 ? -1.531 2.191 -1.377 1.00 96.75 72 LEU A C 1
ATOM 573 O O . LEU A 1 72 ? -0.875 1.923 -2.385 1.00 96.75 72 LEU A O 1
ATOM 577 N N . GLN A 1 73 ? -1.482 3.386 -0.787 1.00 98.12 73 GLN A N 1
ATOM 578 C CA . 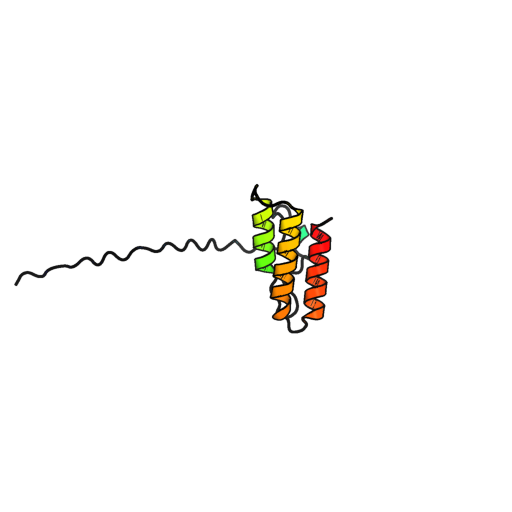GLN A 1 73 ? -0.646 4.485 -1.277 1.00 98.12 73 GLN A CA 1
ATOM 579 C C . GLN A 1 73 ? 0.843 4.129 -1.245 1.00 98.12 73 GLN A C 1
ATOM 581 O O . GLN A 1 73 ? 1.553 4.374 -2.229 1.00 98.12 73 GLN A O 1
ATOM 586 N N . ASP A 1 74 ? 1.295 3.469 -0.185 1.00 96.94 74 ASP A N 1
ATOM 587 C CA . ASP A 1 74 ? 2.680 3.032 -0.054 1.00 96.94 74 ASP A CA 1
ATOM 588 C C . ASP A 1 74 ? 3.040 1.979 -1.101 1.00 96.94 74 ASP A C 1
ATOM 590 O O . ASP A 1 74 ? 4.027 2.129 -1.827 1.00 96.94 74 ASP A O 1
ATOM 594 N N . MET A 1 75 ? 2.202 0.955 -1.289 1.00 96.88 75 MET A N 1
ATOM 595 C CA . MET A 1 75 ? 2.438 -0.050 -2.330 1.00 96.88 75 MET A CA 1
ATOM 596 C C . MET A 1 75 ? 2.410 0.546 -3.747 1.00 96.88 75 MET A C 1
ATOM 598 O O . MET A 1 75 ? 3.180 0.126 -4.618 1.00 96.88 75 MET A O 1
ATOM 602 N N . LEU A 1 76 ? 1.546 1.533 -4.013 1.00 97.94 76 LEU A N 1
ATOM 603 C CA . LEU A 1 76 ? 1.534 2.250 -5.293 1.00 97.94 76 LEU A CA 1
ATOM 604 C C . LEU A 1 76 ? 2.819 3.064 -5.495 1.00 97.94 76 LEU A C 1
ATOM 606 O O . LEU A 1 76 ? 3.352 3.096 -6.605 1.00 97.94 76 LEU A O 1
ATOM 610 N N . THR A 1 77 ? 3.359 3.663 -4.434 1.00 97.94 77 THR A N 1
ATOM 611 C CA . THR A 1 77 ? 4.659 4.344 -4.478 1.00 97.94 77 THR A CA 1
ATOM 612 C C . THR A 1 77 ? 5.778 3.357 -4.795 1.00 97.94 77 THR A C 1
ATOM 614 O O . THR A 1 77 ? 6.553 3.591 -5.723 1.00 97.94 77 THR A O 1
ATOM 617 N N . GLN A 1 78 ? 5.799 2.206 -4.123 1.00 97.00 78 GLN A N 1
ATOM 618 C CA . GLN A 1 78 ? 6.792 1.154 -4.354 1.00 97.00 78 GLN A CA 1
ATOM 619 C C . GLN A 1 78 ? 6.685 0.525 -5.749 1.00 97.00 78 GLN A C 1
ATOM 621 O O . GLN A 1 78 ? 7.684 0.121 -6.347 1.00 97.00 78 GLN A O 1
ATOM 626 N N . SER A 1 79 ? 5.482 0.503 -6.328 1.00 97.50 79 SER A N 1
ATOM 627 C CA . SER A 1 79 ? 5.241 -0.010 -7.682 1.00 97.50 79 SER A CA 1
ATOM 628 C C . SER A 1 79 ? 6.027 0.743 -8.763 1.00 97.50 79 SER A C 1
ATOM 630 O O . SER A 1 79 ? 6.339 0.148 -9.799 1.00 97.50 79 SER A O 1
ATOM 632 N N . LYS A 1 80 ? 6.417 2.004 -8.516 1.00 97.06 80 LYS A N 1
ATOM 633 C CA . LYS A 1 80 ? 7.249 2.813 -9.427 1.00 97.06 80 LYS A CA 1
ATOM 634 C C . LYS A 1 80 ? 8.647 2.223 -9.640 1.00 97.06 80 LYS A C 1
ATOM 636 O O . LYS A 1 80 ? 9.216 2.405 -10.710 1.00 97.06 80 LYS A O 1
ATOM 641 N N . TYR A 1 81 ? 9.167 1.476 -8.665 1.00 96.50 81 TYR A N 1
ATOM 642 C CA . TYR A 1 81 ? 10.476 0.816 -8.742 1.00 96.50 81 TYR A CA 1
ATOM 643 C C . TYR A 1 81 ? 10.415 -0.576 -9.398 1.00 96.50 81 TYR A C 1
ATOM 645 O O . TYR A 1 81 ? 11.431 -1.253 -9.560 1.00 96.50 81 TYR A O 1
ATOM 653 N N . SER A 1 82 ? 9.227 -1.032 -9.806 1.00 97.50 82 SER A N 1
ATOM 654 C CA . SER A 1 82 ? 9.073 -2.292 -10.529 1.00 97.50 82 SER A CA 1
ATOM 655 C C . SER A 1 82 ? 9.564 -2.182 -11.970 1.00 97.50 82 SER A C 1
ATOM 657 O O . SER A 1 82 ? 9.285 -1.214 -12.671 1.00 97.50 82 SER A O 1
ATOM 659 N N . ARG A 1 83 ? 10.129 -3.273 -12.496 1.00 97.75 83 ARG A N 1
ATOM 660 C CA . ARG A 1 83 ? 10.328 -3.450 -13.946 1.00 97.75 83 ARG A CA 1
ATOM 661 C C . ARG A 1 83 ? 9.004 -3.533 -14.719 1.00 97.75 83 ARG A C 1
ATOM 663 O O . ARG A 1 83 ? 9.003 -3.481 -15.945 1.00 97.75 83 ARG A O 1
ATOM 670 N N . ARG A 1 84 ? 7.873 -3.728 -14.026 1.00 97.62 84 ARG A N 1
ATOM 671 C CA . ARG A 1 84 ? 6.519 -3.762 -14.604 1.00 97.62 84 ARG A CA 1
ATOM 672 C C . ARG A 1 84 ? 5.520 -2.982 -13.727 1.00 97.62 84 ARG A C 1
ATOM 674 O O . ARG A 1 84 ? 4.660 -3.617 -13.108 1.00 97.62 84 ARG A O 1
ATOM 681 N N . PRO A 1 85 ? 5.567 -1.634 -13.711 1.00 97.56 85 PRO A N 1
ATOM 682 C CA . PRO A 1 85 ? 4.793 -0.806 -12.775 1.00 97.56 85 PRO A CA 1
ATOM 683 C C . PRO A 1 85 ? 3.289 -1.088 -12.796 1.00 97.56 85 PRO A C 1
ATOM 685 O O . PRO A 1 85 ? 2.707 -1.420 -11.771 1.00 97.56 85 PRO A O 1
ATOM 688 N N . ARG A 1 86 ? 2.671 -1.134 -13.983 1.00 98.00 86 ARG A N 1
ATOM 689 C CA . ARG A 1 86 ? 1.232 -1.431 -14.124 1.00 98.00 86 ARG A CA 1
ATOM 690 C C . ARG A 1 86 ? 0.816 -2.795 -13.562 1.00 98.00 86 ARG A C 1
ATOM 692 O O . ARG A 1 86 ? -0.340 -2.969 -13.190 1.00 98.00 86 ARG A O 1
ATOM 699 N N . GLN A 1 87 ? 1.704 -3.794 -13.562 1.00 97.56 87 GLN A N 1
ATOM 700 C CA . GLN A 1 87 ? 1.406 -5.098 -12.953 1.00 97.56 87 GLN A CA 1
ATOM 701 C C . GLN A 1 87 ? 1.575 -5.033 -11.433 1.00 97.56 87 GLN A C 1
ATOM 703 O O . GLN A 1 87 ? 0.722 -5.553 -10.722 1.00 97.56 87 GLN A O 1
ATOM 708 N N . ALA A 1 88 ? 2.615 -4.349 -10.948 1.00 97.06 88 ALA A N 1
ATOM 709 C CA . ALA A 1 88 ? 2.821 -4.111 -9.522 1.00 97.06 88 ALA A CA 1
ATOM 710 C C . ALA A 1 88 ? 1.642 -3.339 -8.900 1.00 97.06 88 ALA A C 1
ATOM 712 O O . ALA A 1 88 ? 1.108 -3.766 -7.883 1.00 97.06 88 ALA A O 1
ATOM 713 N N . GLU A 1 89 ? 1.123 -2.314 -9.580 1.00 98.06 89 GLU A N 1
ATOM 714 C CA . GLU A 1 89 ? -0.072 -1.580 -9.143 1.00 98.06 89 GLU A CA 1
ATOM 715 C C . GLU A 1 89 ? -1.321 -2.471 -9.061 1.00 98.06 89 GLU A C 1
ATOM 717 O O . GLU A 1 89 ? -2.149 -2.307 -8.165 1.00 98.06 89 GLU A O 1
ATOM 722 N N . ARG A 1 90 ? -1.488 -3.433 -9.982 1.00 97.69 90 ARG A N 1
ATOM 723 C CA . ARG A 1 90 ? -2.597 -4.400 -9.897 1.00 97.69 90 ARG A CA 1
ATOM 724 C C . ARG A 1 90 ? -2.455 -5.300 -8.676 1.00 97.69 90 ARG A C 1
ATOM 726 O O . ARG A 1 90 ? -3.462 -5.565 -8.026 1.00 97.69 90 ARG A O 1
ATOM 733 N N . VAL A 1 91 ? -1.236 -5.742 -8.366 1.00 95.62 91 VAL A N 1
ATOM 734 C CA . VAL A 1 91 ? -0.949 -6.526 -7.156 1.00 95.62 91 VAL A CA 1
ATOM 735 C C . VAL A 1 91 ? -1.247 -5.697 -5.905 1.00 95.62 91 VAL A C 1
ATOM 737 O O . VAL A 1 91 ? -1.989 -6.167 -5.048 1.00 95.62 91 VAL A O 1
ATOM 740 N N . ALA A 1 92 ? -0.796 -4.441 -5.849 1.00 96.06 92 ALA A N 1
ATOM 741 C CA . ALA A 1 92 ? -1.096 -3.516 -4.755 1.00 96.06 92 ALA A CA 1
ATOM 742 C C . ALA A 1 92 ? -2.611 -3.354 -4.532 1.00 96.06 92 ALA A C 1
ATOM 744 O O . ALA A 1 92 ? -3.120 -3.507 -3.423 1.00 96.06 92 ALA A O 1
ATOM 745 N N . ARG A 1 93 ? -3.373 -3.128 -5.611 1.00 96.56 93 ARG A N 1
ATOM 746 C CA . ARG A 1 93 ? -4.841 -3.018 -5.549 1.00 96.56 93 ARG A CA 1
ATOM 747 C C . ARG A 1 93 ? -5.517 -4.327 -5.143 1.00 96.56 93 ARG A C 1
ATOM 749 O O . ARG A 1 93 ? -6.562 -4.283 -4.498 1.00 96.56 93 ARG A O 1
ATOM 756 N N . PHE A 1 94 ? -4.968 -5.475 -5.535 1.00 94.12 94 PHE A N 1
ATOM 757 C CA . PHE A 1 94 ? -5.458 -6.782 -5.098 1.00 94.12 94 PHE A CA 1
ATOM 758 C C . PHE A 1 94 ? -5.248 -6.975 -3.591 1.00 94.12 94 PHE A C 1
ATOM 760 O O . PHE A 1 94 ? -6.195 -7.337 -2.899 1.00 94.12 94 PHE A O 1
ATOM 767 N N . MET A 1 95 ? -4.059 -6.655 -3.076 1.00 92.69 95 MET A N 1
ATOM 768 C CA . MET A 1 95 ? -3.747 -6.734 -1.645 1.00 92.69 95 MET A CA 1
ATOM 769 C C . MET A 1 95 ? -4.627 -5.787 -0.822 1.00 92.69 95 MET A C 1
ATOM 771 O O . MET A 1 95 ? -5.239 -6.218 0.150 1.00 92.69 95 MET A O 1
ATOM 775 N N . TYR A 1 96 ? -4.816 -4.546 -1.277 1.00 93.69 96 TYR A N 1
ATOM 776 C CA . TYR A 1 96 ? -5.773 -3.613 -0.674 1.00 93.69 96 TYR A CA 1
ATOM 777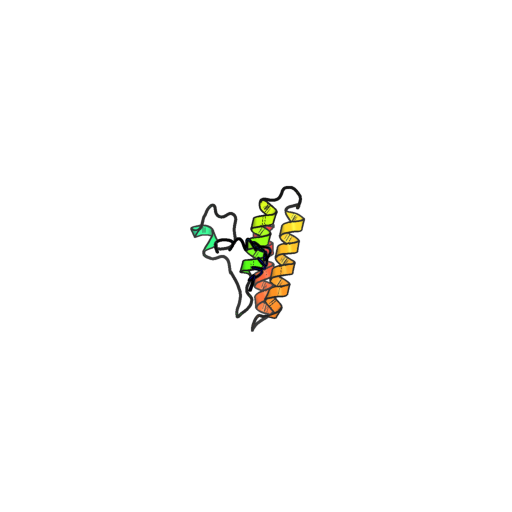 C C . TYR A 1 96 ? -7.204 -4.175 -0.634 1.00 93.69 96 TYR A C 1
ATOM 779 O O . TYR A 1 96 ? -7.903 -4.067 0.371 1.00 93.69 96 TYR A O 1
ATOM 787 N N . LYS A 1 97 ? -7.654 -4.820 -1.721 1.00 92.25 97 LYS A N 1
ATOM 788 C CA . LYS A 1 97 ? -8.967 -5.482 -1.761 1.00 92.25 97 LYS A CA 1
ATOM 789 C C . LYS A 1 97 ? -9.080 -6.662 -0.796 1.00 92.25 97 LYS A C 1
ATOM 791 O O . LYS A 1 97 ? -10.194 -6.952 -0.371 1.00 92.25 97 LYS A O 1
ATOM 796 N N . ALA A 1 98 ? -7.978 -7.341 -0.490 1.00 88.62 98 ALA A N 1
ATOM 797 C CA . ALA A 1 98 ? -7.965 -8.455 0.447 1.00 88.62 98 ALA A CA 1
ATOM 798 C C . ALA A 1 98 ? -8.114 -7.974 1.897 1.00 88.62 98 ALA A C 1
ATOM 800 O O . ALA A 1 98 ? -8.918 -8.542 2.624 1.00 88.62 98 ALA A O 1
ATOM 801 N N . VAL A 1 99 ? -7.413 -6.904 2.289 1.00 86.94 99 VAL A N 1
ATOM 802 C CA . VAL A 1 99 ? -7.446 -6.397 3.676 1.00 86.94 99 VAL A CA 1
ATOM 803 C C . VAL A 1 99 ? -8.704 -5.596 4.005 1.00 86.94 99 VAL A C 1
ATOM 805 O O . VAL A 1 99 ? -9.105 -5.533 5.160 1.00 86.94 99 VAL A O 1
ATOM 808 N N . ARG A 1 100 ? -9.366 -4.998 3.006 1.00 87.25 100 ARG A N 1
ATOM 809 C CA . ARG A 1 100 ? -10.616 -4.240 3.206 1.00 87.25 100 ARG A CA 1
ATOM 810 C C . ARG A 1 100 ? -11.875 -5.104 3.360 1.00 87.25 100 ARG A C 1
ATOM 812 O O . ARG A 1 100 ? -12.937 -4.529 3.588 1.00 87.25 100 ARG A O 1
ATOM 819 N N . ARG A 1 101 ? -11.788 -6.407 3.075 1.00 72.00 101 ARG A N 1
ATOM 820 C CA . ARG A 1 101 ? -12.902 -7.348 3.267 1.00 72.00 101 ARG A CA 1
ATOM 821 C C . ARG A 1 101 ? -13.100 -7.622 4.748 1.00 72.00 101 ARG A C 1
ATOM 823 O O . ARG A 1 101 ? -14.270 -7.868 5.096 1.00 72.00 101 ARG A O 1
#

Radius of gyration: 20.25 Å; chains: 1; bounding box: 67×40×48 Å

Organism: NCBI:txid412755

pLDDT: mean 79.08, std 18.09, range [36.56, 98.12]

InterPro domains:
  IPR036444 Phospholipase A2 domain superfamily [G3DSA:1.20.90.10] (12-101)
  IPR036444 Phospholipase A2 domain superfamily [SSF48619] (38-100)

Sequence (101 aa):
MKILLVLMILPLVTTSADASEWRPCGSGSDYRAHRFIPQGWKGADFRSACAEHDKHYREQNVTKAQADHEFLQDMLTQSKYSRRPRQAERVARFMYKAVRR